Protein AF-R9UMY8-F1 (afdb_monomer)

Sequence (64 aa):
MKRESPILYVTHDEDDGMWQFLDGGETKEEEARLLSLKEMVNIDPSLIQLSDLPLGWIMERQSI

Radius of gyration: 11.32 Å; Cα contacts (8 Å, |Δi|>4): 73; chains: 1; bounding box: 27×24×25 Å

Foldseek 3Di:
DDLPQDFFKWAQAQPPRDIDTDSPDDDDPVPDDDDDPVVVCVSPVVCVVCPVPDHGDMDGDPDD

Structure (mmCIF, N/CA/C/O backbone):
data_AF-R9UMY8-F1
#
_entry.id   AF-R9UMY8-F1
#
loop_
_atom_site.group_PDB
_atom_site.id
_atom_site.type_symbol
_atom_site.label_atom_id
_atom_site.label_alt_id
_atom_site.label_comp_id
_atom_site.label_asym_id
_atom_site.label_entity_id
_atom_site.label_seq_id
_atom_site.pdbx_PDB_ins_code
_atom_site.Cartn_x
_atom_site.Cartn_y
_atom_site.Cartn_z
_atom_site.occupancy
_atom_site.B_iso_or_equiv
_atom_site.auth_seq_id
_atom_site.auth_comp_id
_atom_site.auth_asym_id
_atom_site.auth_atom_id
_atom_site.pdbx_PDB_model_num
ATOM 1 N N . MET A 1 1 ? 1.630 5.636 10.615 1.00 69.00 1 MET A N 1
ATOM 2 C CA . MET A 1 1 ? 0.250 5.096 10.570 1.00 69.00 1 MET A CA 1
ATOM 3 C C . MET A 1 1 ? -0.124 4.407 11.884 1.00 69.00 1 MET A C 1
ATOM 5 O O . MET A 1 1 ? 0.613 3.537 12.349 1.00 69.00 1 MET A O 1
ATOM 9 N N . LYS A 1 2 ? -1.253 4.775 12.506 1.00 71.38 2 LYS A N 1
ATOM 10 C CA . LYS A 1 2 ? -1.837 4.001 13.621 1.00 71.38 2 LYS A CA 1
ATOM 11 C C . LYS A 1 2 ? -2.673 2.856 13.042 1.00 71.38 2 LYS A C 1
ATOM 13 O O . LYS A 1 2 ? -3.192 2.987 11.946 1.00 71.38 2 LYS A O 1
ATOM 18 N N . ARG A 1 3 ? -2.852 1.748 13.772 1.00 70.75 3 ARG A N 1
ATOM 19 C CA . ARG A 1 3 ? -3.642 0.592 13.283 1.00 70.75 3 ARG A CA 1
ATOM 20 C C . ARG A 1 3 ? -5.090 0.925 12.900 1.00 70.75 3 ARG A C 1
ATOM 22 O O . ARG A 1 3 ? -5.681 0.187 12.131 1.00 70.75 3 ARG A O 1
ATOM 29 N N . GLU A 1 4 ? -5.635 2.005 13.446 1.00 76.69 4 GLU A N 1
ATOM 30 C CA . GLU A 1 4 ? -7.000 2.477 13.189 1.00 76.69 4 GLU A CA 1
ATOM 31 C C . GLU A 1 4 ? -7.050 3.606 12.144 1.00 76.69 4 GLU A C 1
ATOM 33 O O . GLU A 1 4 ? -8.131 4.086 11.813 1.00 76.69 4 GLU A O 1
ATOM 38 N N . SER A 1 5 ? -5.894 4.061 11.641 1.00 83.94 5 SER A N 1
ATOM 39 C CA . SER A 1 5 ? -5.852 5.053 10.567 1.00 83.94 5 SER A CA 1
ATOM 40 C C . SER A 1 5 ? -6.404 4.444 9.271 1.00 83.94 5 SER A C 1
ATOM 42 O O . SER A 1 5 ? -6.100 3.286 8.969 1.00 83.94 5 SER A O 1
ATOM 44 N N . PRO A 1 6 ? -7.162 5.209 8.470 1.00 87.88 6 PRO A N 1
ATOM 45 C CA . PRO A 1 6 ? -7.626 4.739 7.173 1.00 87.88 6 PRO A CA 1
ATOM 46 C C . PRO A 1 6 ? -6.448 4.561 6.213 1.00 87.88 6 PRO A C 1
ATOM 48 O O . PRO A 1 6 ? -5.549 5.395 6.177 1.00 87.88 6 PRO A O 1
ATOM 51 N N . ILE A 1 7 ? -6.471 3.506 5.399 1.00 90.62 7 ILE A N 1
ATOM 52 C CA . ILE A 1 7 ? -5.518 3.349 4.296 1.00 90.62 7 ILE A CA 1
ATOM 53 C C . ILE A 1 7 ? -6.046 4.156 3.114 1.00 90.62 7 ILE A C 1
ATOM 55 O O . ILE A 1 7 ? -7.081 3.810 2.540 1.00 90.62 7 ILE A O 1
ATOM 59 N N . LEU A 1 8 ? -5.354 5.242 2.776 1.00 91.69 8 LEU A N 1
ATOM 60 C CA . LEU A 1 8 ? -5.739 6.150 1.695 1.00 91.69 8 LEU A CA 1
ATOM 61 C C . LEU A 1 8 ? -4.883 5.964 0.449 1.00 91.69 8 LEU A C 1
ATOM 63 O O . LEU A 1 8 ? -5.403 6.127 -0.649 1.00 91.69 8 LEU A O 1
ATOM 67 N N . TYR A 1 9 ? -3.620 5.574 0.616 1.00 92.06 9 TYR A N 1
ATOM 68 C CA . TYR A 1 9 ? -2.700 5.328 -0.487 1.00 92.06 9 TYR A CA 1
ATOM 69 C C . TYR A 1 9 ? -2.121 3.925 -0.393 1.00 92.06 9 TYR A C 1
ATOM 71 O O . TYR A 1 9 ? -1.696 3.488 0.680 1.00 92.06 9 TYR A O 1
ATOM 79 N N . VAL A 1 10 ? -2.097 3.238 -1.530 1.00 93.88 10 VAL A N 1
ATOM 80 C CA . VAL A 1 10 ? -1.473 1.926 -1.688 1.00 93.88 10 VAL A CA 1
ATOM 81 C C . VAL A 1 10 ? -0.561 1.968 -2.900 1.00 93.88 10 VAL A C 1
ATOM 83 O O . VAL A 1 10 ? -1.001 2.371 -3.976 1.00 93.88 10 VAL A O 1
ATOM 86 N N . THR A 1 11 ? 0.689 1.552 -2.732 1.00 94.62 11 THR A N 1
ATOM 87 C CA . THR A 1 11 ? 1.654 1.4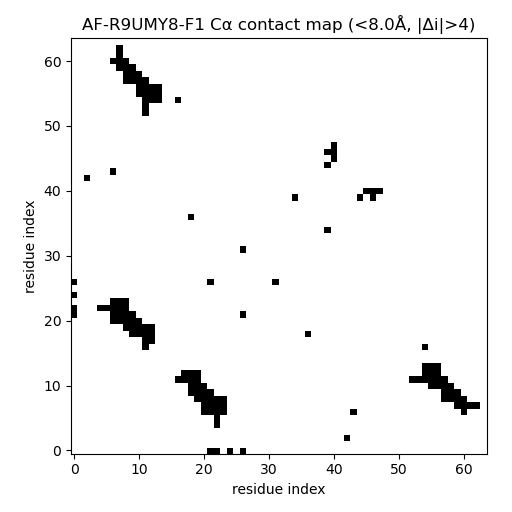29 -3.828 1.00 94.62 11 THR A CA 1
ATOM 88 C C . THR A 1 11 ? 2.129 -0.013 -3.932 1.00 94.62 11 THR A C 1
ATOM 90 O O . THR A 1 11 ? 2.292 -0.701 -2.918 1.00 94.62 11 THR A O 1
ATOM 93 N N . HIS A 1 12 ? 2.329 -0.467 -5.164 1.00 95.25 12 HIS A N 1
ATOM 94 C CA . HIS A 1 12 ? 3.082 -1.676 -5.462 1.00 95.25 12 HIS A CA 1
ATOM 95 C C . HIS A 1 12 ? 4.379 -1.217 -6.119 1.00 95.25 12 HIS A C 1
ATOM 97 O O . HIS A 1 12 ? 4.376 -0.853 -7.292 1.00 95.25 12 HIS A O 1
ATOM 103 N N . ASP A 1 13 ? 5.439 -1.114 -5.325 1.00 92.44 13 ASP A N 1
ATOM 104 C CA . ASP A 1 13 ? 6.682 -0.455 -5.721 1.00 92.44 13 ASP A CA 1
ATOM 105 C C . ASP A 1 13 ? 7.330 -1.129 -6.944 1.00 92.44 13 ASP A C 1
ATOM 107 O O . ASP A 1 13 ? 7.256 -2.348 -7.108 1.00 92.44 13 ASP A O 1
ATOM 111 N N . GLU A 1 14 ? 7.913 -0.333 -7.843 1.00 93.56 14 GLU A N 1
ATOM 112 C CA . GLU A 1 14 ? 8.533 -0.842 -9.075 1.00 93.56 14 GLU A CA 1
ATOM 113 C C . GLU A 1 14 ? 9.946 -1.396 -8.835 1.00 93.56 14 GLU A C 1
ATOM 115 O O . GLU A 1 14 ? 10.344 -2.348 -9.510 1.00 93.56 14 GLU A O 1
ATOM 120 N N . ASP A 1 15 ? 10.689 -0.838 -7.876 1.00 92.81 15 ASP A N 1
ATOM 121 C CA . ASP A 1 15 ? 12.099 -1.154 -7.647 1.00 92.81 15 ASP A CA 1
ATOM 122 C C . ASP A 1 15 ? 12.264 -2.455 -6.852 1.00 92.81 15 ASP A C 1
ATOM 124 O O . ASP A 1 15 ? 13.109 -3.292 -7.191 1.00 92.81 15 ASP A O 1
ATOM 128 N N . ASP A 1 16 ? 11.468 -2.640 -5.795 1.00 90.94 16 ASP A N 1
ATOM 129 C CA . ASP 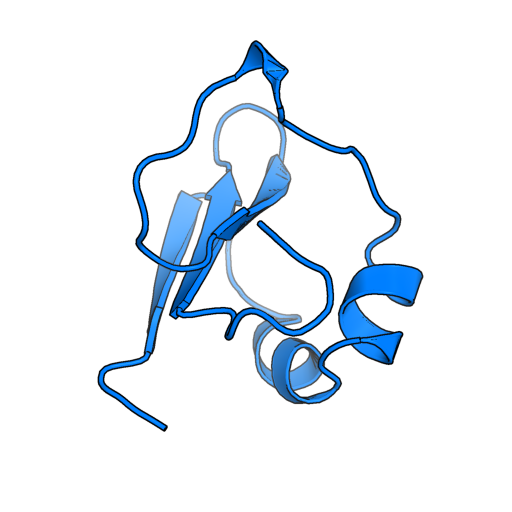A 1 16 ? 11.584 -3.791 -4.888 1.00 90.94 16 ASP A CA 1
ATOM 130 C C . ASP A 1 16 ? 10.346 -4.706 -4.851 1.00 90.94 16 ASP A C 1
ATOM 132 O O . ASP A 1 16 ? 10.396 -5.793 -4.263 1.00 90.94 16 ASP A O 1
ATOM 136 N N . GLY A 1 17 ? 9.252 -4.318 -5.516 1.00 91.25 17 GLY A N 1
ATOM 137 C CA . GLY A 1 17 ? 7.994 -5.068 -5.523 1.00 91.25 17 GLY A CA 1
ATOM 138 C C . GLY A 1 17 ? 7.275 -5.081 -4.174 1.00 91.25 17 GLY A C 1
ATOM 139 O O . GLY A 1 17 ? 6.363 -5.890 -3.960 1.00 91.25 17 GLY A O 1
ATOM 140 N N . MET A 1 18 ? 7.686 -4.229 -3.237 1.00 92.94 18 MET A N 1
ATOM 141 C CA . MET A 1 18 ? 7.097 -4.163 -1.912 1.00 92.94 18 MET A CA 1
ATOM 142 C C . MET A 1 18 ? 5.814 -3.344 -1.931 1.00 92.94 18 MET A C 1
ATOM 144 O O . MET A 1 18 ? 5.599 -2.431 -2.726 1.00 92.94 18 MET A O 1
ATOM 148 N N . TRP A 1 19 ? 4.930 -3.698 -1.008 1.00 94.06 19 TRP A N 1
ATOM 149 C CA . TRP A 1 19 ? 3.665 -3.009 -0.829 1.00 94.06 19 TRP A CA 1
ATOM 150 C C . TRP A 1 19 ? 3.795 -1.948 0.247 1.00 94.06 19 TRP A C 1
ATOM 152 O O . TRP A 1 19 ? 4.213 -2.253 1.370 1.00 94.06 19 TRP A O 1
ATOM 162 N N . GLN A 1 20 ? 3.377 -0.726 -0.067 1.00 93.12 20 GLN A N 1
ATOM 163 C CA . GLN A 1 20 ? 3.319 0.362 0.904 1.00 93.12 20 GLN A CA 1
ATOM 164 C C . GLN A 1 20 ? 1.872 0.801 1.102 1.00 93.12 20 GLN A C 1
ATOM 166 O O . GLN A 1 20 ? 1.100 0.921 0.152 1.00 93.12 20 GLN A O 1
ATOM 171 N N . PHE A 1 21 ? 1.510 1.046 2.358 1.00 92.44 21 PHE A N 1
ATOM 172 C CA . PHE A 1 21 ? 0.171 1.462 2.765 1.00 92.44 21 PHE A CA 1
ATOM 173 C C . PHE A 1 21 ? 0.300 2.714 3.626 1.00 92.44 21 PHE A C 1
ATOM 175 O O . PHE A 1 21 ? 0.974 2.682 4.658 1.00 92.44 21 PHE A O 1
ATOM 182 N N . LEU A 1 22 ? -0.329 3.811 3.206 1.00 91.25 22 LEU A N 1
ATOM 183 C CA . LEU A 1 22 ? -0.213 5.111 3.866 1.00 91.25 22 LEU A CA 1
ATOM 184 C C . LEU A 1 22 ? -1.594 5.692 4.172 1.00 91.25 22 LEU A C 1
ATOM 186 O O . LEU A 1 22 ? -2.554 5.511 3.420 1.00 91.25 22 LEU A O 1
ATOM 190 N N . ASP A 1 23 ? -1.674 6.444 5.267 1.00 88.62 23 ASP A N 1
ATOM 191 C CA . ASP A 1 23 ? -2.891 7.123 5.723 1.00 88.62 23 ASP A CA 1
ATOM 192 C C . ASP A 1 23 ? -3.024 8.560 5.199 1.00 88.62 23 ASP A C 1
ATOM 194 O O . ASP A 1 23 ? -3.900 9.302 5.635 1.00 88.62 23 ASP A O 1
ATOM 198 N N . GLY A 1 24 ? -2.164 8.957 4.254 1.00 85.75 24 GLY A N 1
ATOM 199 C CA . GLY A 1 24 ? -2.150 10.296 3.655 1.00 85.75 24 GLY A CA 1
ATOM 200 C C . GLY A 1 24 ? -1.613 11.399 4.570 1.00 85.75 24 GLY A C 1
ATOM 201 O O . GLY A 1 24 ? -1.580 12.560 4.164 1.00 85.75 24 GLY A O 1
ATOM 202 N N . GLY A 1 25 ? -1.198 11.059 5.793 1.00 85.25 25 GLY A N 1
ATOM 203 C CA . GLY A 1 25 ? -0.534 11.977 6.710 1.00 85.25 25 GLY A CA 1
ATOM 204 C C . GLY A 1 25 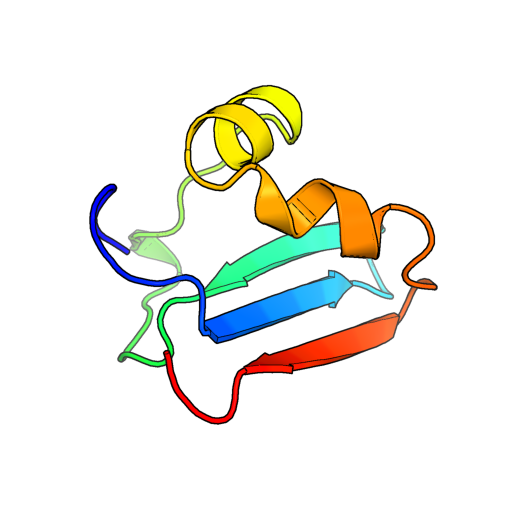? 0.968 12.106 6.451 1.00 85.25 25 GLY A C 1
ATOM 205 O O . GLY A 1 25 ? 1.557 11.408 5.622 1.00 85.25 25 GLY A O 1
ATOM 206 N N . GLU A 1 26 ? 1.607 12.993 7.215 1.00 83.38 26 GLU A N 1
ATOM 207 C CA . GLU A 1 26 ? 3.065 13.099 7.239 1.00 83.38 26 GLU A CA 1
ATOM 208 C C . GLU A 1 26 ? 3.663 11.766 7.713 1.00 83.38 26 GLU A C 1
ATOM 210 O O . GLU A 1 26 ? 3.341 11.272 8.795 1.00 83.38 26 GLU A O 1
ATOM 215 N N . THR A 1 27 ? 4.512 11.168 6.878 1.00 81.94 27 THR A N 1
ATOM 216 C CA . THR A 1 27 ? 5.149 9.879 7.156 1.00 81.94 27 THR A CA 1
ATOM 217 C C . THR A 1 27 ? 6.654 10.075 7.234 1.00 81.94 27 THR A C 1
ATOM 219 O O . THR A 1 27 ? 7.258 10.645 6.327 1.00 81.94 27 THR A O 1
ATOM 222 N N . LYS A 1 28 ? 7.262 9.582 8.315 1.00 84.56 28 LYS A N 1
ATOM 223 C CA . LYS A 1 28 ? 8.716 9.512 8.475 1.00 84.56 28 LY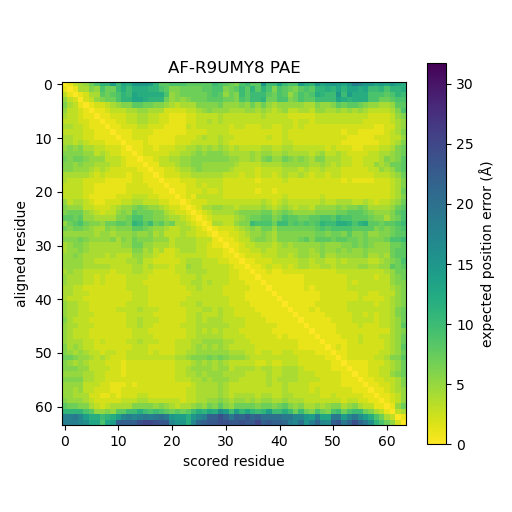S A CA 1
ATOM 224 C C . LYS A 1 28 ? 9.174 8.081 8.262 1.00 84.56 28 LYS A C 1
ATOM 226 O O . LYS A 1 28 ? 8.583 7.158 8.819 1.00 84.56 28 LYS A O 1
ATOM 231 N N . GLU A 1 29 ? 10.254 7.905 7.513 1.00 82.19 29 GLU A N 1
ATOM 232 C CA . GLU A 1 29 ? 10.843 6.588 7.242 1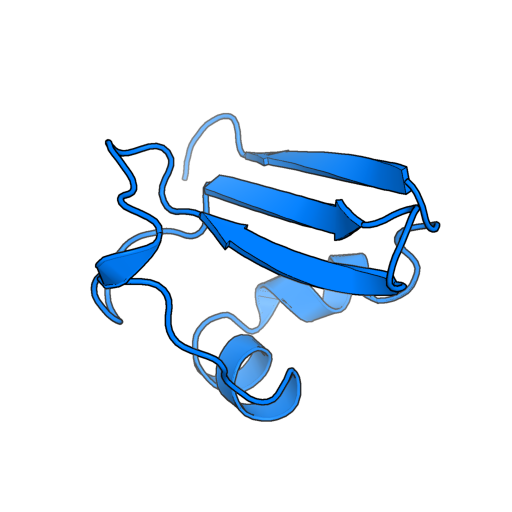.00 82.19 29 GLU A CA 1
ATOM 233 C C . GLU A 1 29 ? 11.213 5.844 8.539 1.00 82.19 29 GLU A C 1
ATOM 235 O O . GLU A 1 29 ? 11.011 4.641 8.660 1.00 82.19 29 GLU A O 1
ATOM 240 N N . GLU A 1 30 ? 11.637 6.586 9.564 1.00 88.19 30 GLU A N 1
ATOM 241 C CA . GLU A 1 30 ? 11.944 6.097 10.917 1.00 88.19 30 GLU A CA 1
ATOM 242 C C . GLU A 1 30 ? 10.773 5.346 11.581 1.00 88.19 30 GLU A C 1
ATOM 244 O O . GLU A 1 30 ? 10.965 4.466 12.423 1.00 88.19 30 GLU A O 1
ATOM 249 N N . GLU A 1 31 ? 9.546 5.742 11.240 1.00 84.31 31 GLU A N 1
ATOM 250 C CA . GLU A 1 31 ? 8.307 5.215 11.805 1.00 84.31 31 GLU A CA 1
ATOM 251 C C . GLU A 1 31 ? 7.701 4.108 10.935 1.00 84.31 31 GLU A C 1
ATOM 253 O O . GLU A 1 31 ? 6.660 3.542 11.294 1.00 84.31 31 GLU A O 1
ATOM 258 N N . ALA A 1 32 ? 8.344 3.781 9.807 1.00 85.81 32 ALA A N 1
ATOM 259 C CA . ALA A 1 32 ? 7.912 2.710 8.932 1.00 85.81 32 ALA A CA 1
ATOM 260 C C . ALA A 1 32 ? 7.907 1.375 9.688 1.00 85.81 32 ALA A C 1
ATOM 262 O O . ALA A 1 32 ? 8.7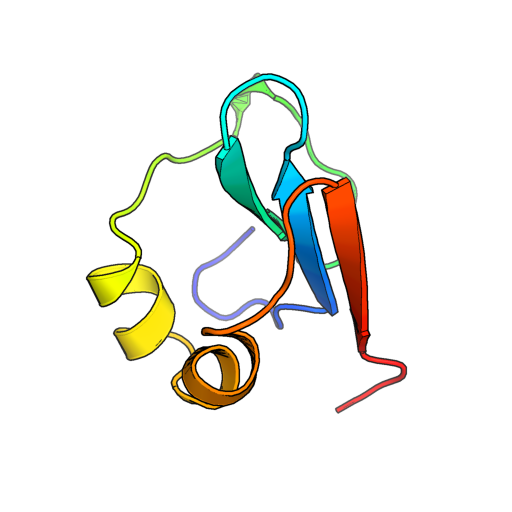86 1.042 10.490 1.00 85.81 32 ALA A O 1
ATOM 263 N N . ARG A 1 33 ? 6.860 0.590 9.447 1.00 88.88 33 ARG A N 1
ATOM 264 C CA . ARG A 1 33 ? 6.674 -0.734 10.038 1.00 88.88 33 ARG A CA 1
ATOM 265 C C . ARG A 1 33 ? 6.522 -1.727 8.903 1.00 88.88 33 ARG A C 1
ATOM 267 O O . ARG A 1 33 ? 5.651 -1.551 8.058 1.00 88.88 33 ARG A O 1
ATOM 274 N N . LEU A 1 34 ? 7.322 -2.787 8.927 1.00 89.44 34 LEU A N 1
ATOM 275 C CA . LEU A 1 34 ? 7.130 -3.913 8.026 1.00 89.44 34 LEU A CA 1
ATOM 276 C C . LEU A 1 34 ? 6.100 -4.867 8.634 1.00 89.44 34 LEU A C 1
ATOM 278 O O . LEU A 1 34 ? 6.251 -5.319 9.770 1.00 89.44 34 LEU A O 1
ATOM 282 N N . LEU A 1 35 ? 5.052 -5.153 7.872 1.00 88.69 35 LEU A N 1
ATOM 283 C CA . LEU A 1 35 ? 3.987 -6.084 8.228 1.00 88.69 35 LEU A CA 1
ATOM 284 C C . LEU A 1 35 ? 3.808 -7.080 7.091 1.00 88.69 35 LEU A C 1
ATOM 286 O O . LEU A 1 35 ? 4.091 -6.775 5.931 1.00 88.69 35 LEU A O 1
ATOM 290 N N . SER A 1 36 ? 3.309 -8.272 7.408 1.00 91.88 36 SER A N 1
ATOM 291 C CA . SER A 1 36 ? 2.907 -9.195 6.350 1.00 91.88 36 SER A CA 1
ATOM 292 C C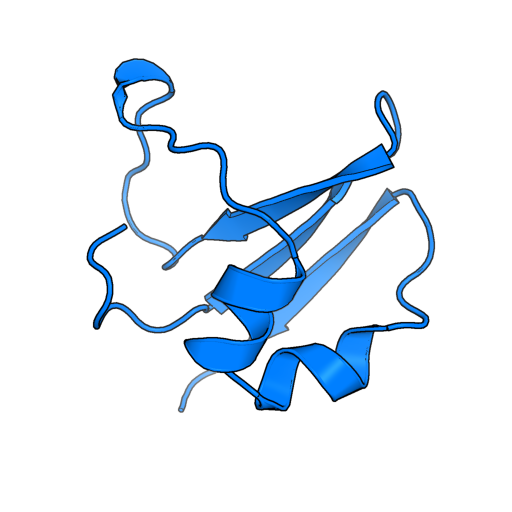 . SER A 1 36 ? 1.666 -8.670 5.618 1.00 91.88 36 SER A C 1
ATOM 294 O O . SER A 1 36 ? 0.768 -8.090 6.233 1.00 91.88 36 SER A O 1
ATOM 296 N N . LEU A 1 37 ? 1.552 -8.951 4.314 1.00 91.88 37 LEU A N 1
ATOM 297 C CA . LEU A 1 37 ? 0.331 -8.651 3.551 1.00 91.88 37 LEU A CA 1
ATOM 298 C C . LEU A 1 37 ? -0.913 -9.274 4.193 1.00 91.88 37 LEU A C 1
ATOM 300 O O . LEU A 1 37 ? -1.973 -8.660 4.225 1.00 91.88 37 LEU A O 1
ATOM 304 N N . LYS A 1 38 ? -0.773 -10.468 4.779 1.00 93.62 38 LYS A N 1
ATOM 305 C CA . LYS A 1 38 ? -1.852 -11.127 5.520 1.00 93.62 38 LYS A CA 1
ATOM 306 C C . LYS A 1 38 ? -2.319 -10.304 6.723 1.00 93.62 38 LYS A C 1
ATOM 308 O O . LYS A 1 38 ? -3.518 -10.210 6.957 1.00 93.62 38 LYS A O 1
ATOM 313 N N . GLU A 1 39 ? -1.401 -9.729 7.499 1.00 92.25 39 GLU A N 1
ATOM 314 C CA . GLU A 1 39 ? -1.768 -8.852 8.616 1.00 92.25 39 GLU A CA 1
ATOM 315 C C . GLU A 1 39 ? -2.443 -7.576 8.129 1.00 92.25 39 GLU A C 1
ATOM 317 O O . GLU A 1 39 ? -3.447 -7.176 8.712 1.00 92.25 39 GLU A O 1
ATOM 322 N N . MET A 1 40 ? -1.953 -6.986 7.038 1.00 91.88 40 MET A N 1
ATOM 323 C CA . MET A 1 40 ? -2.585 -5.811 6.439 1.00 91.88 40 MET A CA 1
ATOM 324 C C . MET A 1 40 ? -4.001 -6.107 5.940 1.00 91.88 40 MET A C 1
ATOM 326 O O . MET A 1 40 ? -4.912 -5.348 6.244 1.00 91.88 40 MET A O 1
ATOM 330 N N . VAL A 1 41 ? -4.224 -7.243 5.277 1.00 93.25 41 VAL A N 1
ATOM 331 C CA . VAL A 1 41 ? -5.562 -7.687 4.845 1.00 93.25 41 VAL A CA 1
ATOM 332 C C . VAL A 1 41 ? -6.482 -7.992 6.033 1.00 93.25 41 VAL A C 1
ATOM 334 O O . VAL A 1 41 ? -7.683 -7.761 5.957 1.00 93.25 41 VAL A O 1
ATOM 337 N N . ASN A 1 42 ? -5.948 -8.483 7.154 1.00 92.88 42 ASN A N 1
ATOM 338 C CA . ASN A 1 42 ? -6.748 -8.662 8.369 1.00 92.88 42 ASN A CA 1
ATOM 339 C C . ASN A 1 42 ? -7.148 -7.322 9.012 1.00 92.88 42 ASN A C 1
ATOM 341 O O . ASN A 1 42 ? -8.185 -7.263 9.668 1.00 92.88 42 ASN A O 1
ATOM 345 N N . ILE A 1 43 ? -6.326 -6.276 8.858 1.00 89.69 43 ILE A N 1
ATOM 346 C CA . ILE A 1 43 ? -6.625 -4.911 9.322 1.00 89.69 43 ILE A CA 1
ATOM 347 C C . ILE A 1 43 ? -7.648 -4.250 8.391 1.00 89.69 43 ILE A C 1
ATOM 349 O O . ILE A 1 43 ? -8.640 -3.705 8.866 1.00 89.69 43 ILE A O 1
ATOM 353 N N . ASP A 1 44 ? -7.428 -4.333 7.078 1.00 90.50 44 ASP A N 1
ATOM 354 C CA . ASP A 1 44 ? -8.328 -3.812 6.052 1.00 90.50 44 ASP A CA 1
ATOM 355 C C . ASP A 1 44 ? -8.577 -4.867 4.951 1.00 90.50 44 ASP A C 1
ATOM 357 O O . ASP A 1 44 ? -7.812 -4.970 3.983 1.00 90.50 44 ASP A O 1
ATOM 361 N N . PRO A 1 45 ? -9.681 -5.634 5.045 1.00 92.81 45 PRO A N 1
ATOM 362 C CA . PRO A 1 45 ? -10.034 -6.644 4.048 1.00 92.81 45 PRO A CA 1
ATOM 363 C C . PRO A 1 45 ? -10.303 -6.085 2.649 1.00 92.81 45 PRO A C 1
ATOM 365 O O . PRO A 1 45 ? -10.253 -6.833 1.671 1.00 92.81 45 PRO A O 1
ATOM 368 N N . SER A 1 46 ? -10.578 -4.783 2.513 1.00 91.06 46 SER A N 1
ATOM 369 C CA . SER A 1 46 ? -10.825 -4.184 1.199 1.00 91.06 46 SER A CA 1
ATOM 370 C C . SER A 1 46 ? -9.579 -4.184 0.307 1.00 91.06 46 SER A C 1
ATOM 372 O O . SER A 1 46 ? -9.721 -4.126 -0.914 1.00 91.06 46 SER A O 1
ATOM 374 N N . LEU A 1 47 ? -8.382 -4.355 0.886 1.00 92.81 47 LEU A N 1
ATOM 375 C CA . LEU A 1 47 ? -7.120 -4.528 0.160 1.00 92.81 47 LEU A CA 1
ATOM 376 C C . LEU A 1 47 ? -7.105 -5.757 -0.758 1.00 92.81 47 LEU A C 1
ATOM 378 O O . LEU A 1 47 ? -6.346 -5.776 -1.721 1.00 92.81 47 LEU A O 1
ATOM 382 N N . ILE A 1 48 ? -7.963 -6.756 -0.519 1.00 94.38 48 ILE A N 1
ATOM 383 C CA . ILE A 1 48 ? -8.096 -7.925 -1.406 1.00 94.38 48 ILE A CA 1
ATOM 384 C C . ILE A 1 48 ? -8.476 -7.498 -2.830 1.00 94.38 48 ILE A C 1
ATOM 386 O O . ILE A 1 48 ? -8.046 -8.129 -3.788 1.00 94.38 48 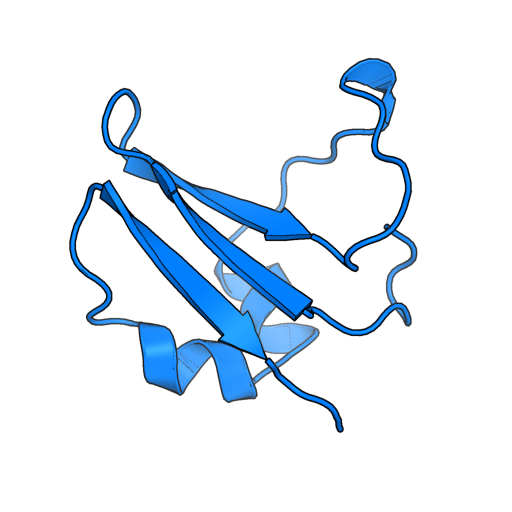ILE A O 1
ATOM 390 N N . GLN A 1 49 ? -9.223 -6.401 -2.986 1.00 92.50 49 GLN A N 1
ATOM 391 C CA . GLN A 1 49 ? -9.601 -5.866 -4.302 1.00 92.50 49 GLN A CA 1
ATOM 392 C C . GLN A 1 49 ? -8.397 -5.370 -5.112 1.00 92.50 49 GLN A C 1
ATOM 394 O O . GLN A 1 49 ? -8.512 -5.168 -6.317 1.00 92.50 49 GLN A O 1
ATOM 399 N N . LEU A 1 50 ? -7.259 -5.160 -4.451 1.00 93.06 50 LEU A N 1
ATOM 400 C CA . LEU A 1 50 ? -6.017 -4.719 -5.064 1.00 93.06 50 LEU A CA 1
ATOM 401 C C . LEU A 1 50 ? -5.059 -5.884 -5.327 1.00 93.06 50 LEU A C 1
ATOM 403 O O . LEU A 1 50 ? -3.944 -5.620 -5.737 1.00 93.06 50 LEU A O 1
ATOM 407 N N . SER A 1 51 ? -5.441 -7.154 -5.130 1.00 92.50 51 SER A N 1
ATOM 408 C CA . SER A 1 51 ? -4.516 -8.297 -5.285 1.00 92.50 51 SER A CA 1
ATOM 409 C C . SER A 1 51 ? -3.791 -8.345 -6.631 1.00 92.50 51 SER A C 1
ATOM 411 O O . SER A 1 51 ? -2.680 -8.861 -6.709 1.00 92.50 51 SER A O 1
ATOM 413 N N . ASP A 1 52 ? -4.424 -7.791 -7.664 1.00 93.69 52 ASP A N 1
ATOM 414 C CA . ASP A 1 52 ? -3.942 -7.802 -9.042 1.00 93.69 52 ASP A CA 1
ATOM 415 C C . ASP A 1 52 ? -3.335 -6.448 -9.457 1.00 93.69 52 ASP A C 1
ATOM 417 O O . ASP A 1 52 ? -3.131 -6.202 -10.648 1.00 93.69 52 ASP A O 1
ATOM 421 N N . LEU A 1 53 ? -3.069 -5.548 -8.499 1.00 94.12 53 LEU A N 1
ATOM 422 C CA . LEU A 1 53 ? -2.444 -4.253 -8.766 1.00 94.12 53 LEU A CA 1
ATOM 423 C C . LEU A 1 53 ? -1.064 -4.483 -9.406 1.00 94.12 53 LEU A C 1
ATOM 425 O O . LEU A 1 53 ? -0.211 -5.130 -8.787 1.00 94.12 53 LEU A O 1
ATOM 429 N N . PRO A 1 54 ? -0.809 -3.983 -10.626 1.00 95.31 54 PRO A N 1
ATOM 430 C CA . PRO A 1 54 ? 0.476 -4.194 -11.278 1.00 95.31 54 PRO A CA 1
ATOM 431 C C . PRO A 1 54 ? 1.623 -3.503 -10.530 1.00 95.31 54 PRO A C 1
ATOM 433 O O . PRO A 1 54 ? 1.409 -2.542 -9.795 1.00 95.31 54 PRO A O 1
ATOM 436 N N . LEU A 1 55 ? 2.851 -3.979 -10.745 1.00 95.31 55 LEU A N 1
ATOM 437 C CA . LEU A 1 55 ? 4.056 -3.295 -10.266 1.00 95.31 55 LEU A CA 1
ATOM 438 C C . LEU A 1 55 ? 4.127 -1.869 -10.829 1.00 95.31 55 LEU A C 1
ATOM 440 O O . LEU A 1 55 ? 3.741 -1.626 -11.976 1.00 95.31 55 LEU A O 1
ATOM 444 N 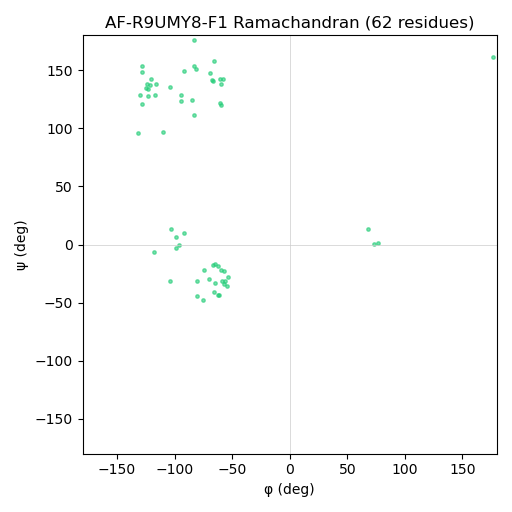N . GLY A 1 56 ? 4.604 -0.938 -10.011 1.00 94.56 56 GLY A N 1
ATOM 445 C CA . GLY A 1 56 ? 4.677 0.493 -10.298 1.00 94.56 56 GLY A CA 1
ATOM 446 C C . GLY A 1 56 ? 3.346 1.243 -10.188 1.00 94.56 56 GLY A C 1
ATOM 447 O O . GLY A 1 56 ? 3.305 2.446 -10.447 1.00 94.56 56 GLY A O 1
ATOM 448 N N . TRP A 1 57 ? 2.241 0.579 -9.832 1.00 94.94 57 TRP A N 1
ATOM 449 C CA . TRP A 1 57 ? 0.939 1.241 -9.741 1.00 94.94 57 TRP A CA 1
ATOM 450 C C . TRP A 1 57 ? 0.653 1.778 -8.342 1.00 94.94 57 TRP A C 1
ATOM 452 O O . TRP A 1 57 ? 1.052 1.221 -7.317 1.00 94.94 57 TRP A O 1
ATOM 462 N N . ILE A 1 58 ? -0.107 2.872 -8.331 1.00 92.50 58 ILE A N 1
ATOM 463 C CA . ILE A 1 58 ? -0.546 3.582 -7.135 1.00 92.50 58 ILE A CA 1
ATOM 464 C C . ILE A 1 58 ? -2.067 3.666 -7.163 1.00 92.50 58 ILE A C 1
ATOM 466 O O . ILE A 1 58 ? -2.668 3.948 -8.201 1.00 92.50 58 ILE A O 1
ATOM 470 N N . MET A 1 59 ? -2.679 3.450 -6.006 1.00 91.81 59 MET A N 1
ATOM 471 C CA . MET A 1 59 ? -4.109 3.610 -5.787 1.00 91.81 59 MET A CA 1
ATOM 472 C C . MET A 1 59 ? -4.352 4.594 -4.652 1.00 91.81 59 MET A C 1
ATOM 474 O O . MET A 1 59 ? -3.747 4.486 -3.587 1.00 91.81 59 MET A O 1
ATOM 478 N N . GLU A 1 60 ? -5.281 5.519 -4.877 1.00 91.31 60 GLU A N 1
ATOM 479 C CA . GLU A 1 60 ? -5.715 6.517 -3.902 1.00 91.31 60 GLU A CA 1
ATOM 480 C C . GLU A 1 60 ? -7.222 6.384 -3.647 1.00 91.31 60 GLU A C 1
ATOM 482 O O . GLU A 1 60 ? -8.016 6.227 -4.581 1.00 91.31 60 GLU A O 1
ATOM 487 N N . ARG A 1 61 ? -7.637 6.465 -2.380 1.00 86.38 61 ARG A N 1
ATOM 488 C CA . ARG A 1 61 ? -9.051 6.560 -1.991 1.00 86.38 61 ARG A CA 1
ATOM 489 C C . ARG A 1 61 ? -9.444 8.024 -1.811 1.00 86.38 61 ARG A C 1
ATOM 491 O O . ARG A 1 61 ? -8.874 8.720 -0.982 1.00 86.38 61 ARG A O 1
ATOM 498 N N . GLN A 1 62 ? -10.473 8.467 -2.534 1.00 75.88 62 GLN A N 1
ATOM 499 C CA . GLN A 1 62 ? -10.913 9.873 -2.524 1.00 75.88 62 GLN A CA 1
ATOM 500 C C . GLN A 1 62 ? -11.680 10.287 -1.245 1.00 75.88 62 GLN A C 1
ATOM 502 O O . GLN A 1 62 ? -11.762 11.470 -0.926 1.00 75.88 62 GLN A O 1
ATOM 507 N N . SER A 1 63 ? -12.254 9.335 -0.507 1.00 64.31 63 SER A N 1
ATOM 508 C CA . SER A 1 63 ? -12.795 9.457 0.862 1.00 64.31 63 SER A CA 1
ATOM 509 C C . SER A 1 63 ? -13.436 8.126 1.257 1.00 64.31 63 SER A C 1
ATOM 511 O O . SER A 1 63 ? -13.748 7.319 0.378 1.00 64.31 63 SER A O 1
ATOM 513 N N . ILE A 1 64 ? -13.626 7.908 2.561 1.00 55.53 64 ILE A N 1
ATOM 514 C CA . ILE A 1 64 ? -14.506 6.856 3.102 1.00 55.53 64 ILE A CA 1
ATOM 515 C C . ILE A 1 64 ? -15.938 7.385 3.139 1.00 55.53 64 ILE A C 1
ATOM 517 O O . ILE A 1 64 ? -16.104 8.554 3.556 1.00 55.53 64 ILE A O 1
#

Secondary structure (DSSP, 8-state):
--TTS---EEEE-TTT--EEEE-SS---GGG-----HHHHHHH-GGGGGGTTPPTT-EEE----

Mean predicted aligned error: 4.15 Å

Solvent-accessible surface area (backbone atoms only — not comparable to full-atom values): 4214 Å² total; per-residue (Å²): 125,59,96,85,53,60,78,30,34,39,37,27,33,67,91,80,65,47,77,45,79,36,55,80,63,94,79,56,79,90,70,63,76,95,72,54,69,68,58,51,34,73,72,41,61,71,55,61,82,50,75,79,62,52,74,60,39,74,49,77,58,95,72,134

pLDDT: mean 88.47, std 7.88, range [55.53, 95.31]

Organism: NCBI:txid997761